Protein AF-D2IHG3-F1 (afdb_monomer_lite)

InterPro domains:
  IPR001750 NADH:quinone oxidoreductase/Mrp antiporter, transmembrane domain [PF00361] (2-74)
  IPR050175 Complex I Subunit 2 [PTHR46552] (1-74)

Organism: NCBI:txid655249

pLDDT: mean 96.98, std 1.91, range [85.19, 98.62]

Radius of gyration: 13.47 Å; chains: 1; bounding box: 31×22×34 Å

Secondary structure (DSSP, 8-state):
-HHHHT-TTTTTTHHHHHHTS-HHHHHHHHTGGGHHHHHHHHHHGGGS-HHHHHHHHHHHHHHHHHHHTT----

Foldseek 3Di:
DCLQLLFPPNVVVLVVPLVPDDPVVNVCSNPVSNVVVVVVCVVCVVVDDVVVVVVSVVRRCVCVVVVVVPDPDD

Structure (mmCIF, N/CA/C/O backbone):
data_AF-D2IHG3-F1
#
_entry.id   AF-D2IHG3-F1
#
loop_
_atom_site.group_PDB
_atom_site.id
_atom_site.type_symbol
_atom_site.label_atom_id
_atom_site.label_alt_id
_atom_site.label_comp_id
_atom_site.label_asym_id
_atom_site.label_entity_id
_atom_site.label_seq_id
_atom_site.pdbx_PDB_ins_code
_atom_site.Cartn_x
_atom_site.Cartn_y
_atom_site.Cartn_z
_atom_site.occupancy
_atom_site.B_iso_or_equiv
_atom_site.auth_seq_id
_atom_site.auth_comp_id
_atom_site.auth_asym_id
_atom_site.auth_atom_id
_atom_site.pdbx_PDB_model_num
ATOM 1 N N . ILE A 1 1 ? 2.073 -9.522 -6.403 1.00 90.81 1 ILE A N 1
ATOM 2 C CA . ILE A 1 1 ? 2.533 -8.535 -5.391 1.00 90.81 1 ILE A CA 1
ATOM 3 C C . ILE A 1 1 ? 1.484 -7.441 -5.172 1.00 90.81 1 ILE A C 1
ATOM 5 O O . ILE A 1 1 ? 1.079 -7.250 -4.032 1.00 90.81 1 ILE A O 1
ATOM 9 N N . SER A 1 2 ? 0.969 -6.815 -6.237 1.00 95.62 2 SER A N 1
ATOM 10 C CA . SER A 1 2 ? -0.010 -5.714 -6.170 1.00 95.62 2 SER A CA 1
ATOM 11 C C . SER A 1 2 ? -1.250 -5.995 -5.307 1.00 95.62 2 SER A C 1
ATOM 13 O O . SER A 1 2 ? -1.565 -5.180 -4.450 1.00 95.62 2 SER A O 1
ATOM 15 N N . MET A 1 3 ? -1.881 -7.173 -5.432 1.00 96.81 3 MET A N 1
ATOM 16 C CA . MET A 1 3 ? -3.023 -7.574 -4.582 1.00 96.81 3 MET A CA 1
ATOM 17 C C . MET A 1 3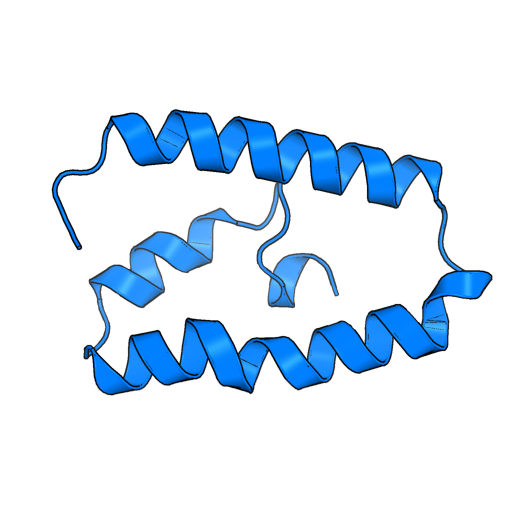 ? -2.676 -7.589 -3.085 1.00 96.81 3 MET A C 1
ATOM 19 O O . MET A 1 3 ? -3.394 -7.010 -2.277 1.00 96.81 3 MET A O 1
ATOM 23 N N . LYS A 1 4 ? -1.544 -8.204 -2.704 1.00 95.25 4 LYS A N 1
ATOM 24 C CA . LYS A 1 4 ? -1.113 -8.284 -1.296 1.00 95.25 4 LYS A CA 1
ATOM 25 C C . LYS A 1 4 ? -0.713 -6.923 -0.723 1.00 95.25 4 LYS A C 1
ATOM 27 O O . LYS A 1 4 ? -0.948 -6.663 0.452 1.00 95.25 4 LYS A O 1
ATOM 32 N N . LEU A 1 5 ? -0.120 -6.052 -1.542 1.00 96.25 5 LEU A N 1
ATOM 33 C CA . LEU A 1 5 ? 0.167 -4.673 -1.141 1.00 96.25 5 LEU A CA 1
ATOM 34 C C . LEU A 1 5 ? -1.087 -3.796 -1.081 1.00 96.25 5 LEU A C 1
ATOM 36 O O . LEU A 1 5 ? -1.047 -2.768 -0.411 1.00 96.25 5 LEU A O 1
ATOM 40 N N . GLY A 1 6 ? -2.192 -4.206 -1.709 1.00 96.50 6 GLY A N 1
ATOM 41 C CA . GLY A 1 6 ? -3.397 -3.389 -1.830 1.00 96.50 6 GLY A CA 1
ATOM 42 C C . GLY A 1 6 ? -3.214 -2.213 -2.791 1.00 96.50 6 GLY A C 1
ATOM 43 O O . GLY A 1 6 ? -3.754 -1.145 -2.543 1.00 96.50 6 GLY A O 1
ATOM 44 N N . LEU A 1 7 ? -2.423 -2.377 -3.859 1.00 97.75 7 LEU A N 1
ATOM 45 C CA . LEU A 1 7 ? -2.313 -1.369 -4.923 1.00 97.75 7 LEU A CA 1
ATOM 46 C C . LEU A 1 7 ? -3.573 -1.386 -5.793 1.00 97.75 7 LEU A C 1
ATOM 48 O O . LEU A 1 7 ? -4.140 -2.453 -6.034 1.00 97.75 7 LEU A O 1
ATOM 52 N N . ALA A 1 8 ? -3.976 -0.240 -6.337 1.00 97.69 8 ALA A N 1
ATOM 53 C CA . ALA A 1 8 ? -5.066 -0.170 -7.304 1.00 97.69 8 ALA A CA 1
ATOM 54 C C . ALA A 1 8 ? -4.775 -1.019 -8.565 1.00 97.69 8 ALA A C 1
ATOM 56 O O . ALA A 1 8 ? -3.626 -1.068 -9.015 1.00 97.69 8 ALA A O 1
ATOM 57 N N . PRO A 1 9 ? -5.788 -1.706 -9.138 1.00 96.50 9 PRO A N 1
ATOM 58 C CA . PRO A 1 9 ? -7.216 -1.713 -8.772 1.00 96.50 9 PRO A CA 1
ATOM 59 C C . PRO A 1 9 ? -7.592 -2.709 -7.654 1.00 96.50 9 PRO A C 1
ATOM 61 O O . PRO A 1 9 ? -8.763 -2.908 -7.362 1.00 96.50 9 PRO A O 1
ATOM 64 N N . PHE A 1 10 ? -6.618 -3.323 -6.991 1.00 97.75 10 PHE A N 1
ATOM 65 C CA . PHE A 1 10 ? -6.800 -4.419 -6.036 1.00 97.75 10 PHE A CA 1
ATOM 66 C C . PHE A 1 10 ? -6.896 -3.971 -4.566 1.00 97.75 10 PHE A C 1
ATOM 68 O O . PHE A 1 10 ? -6.537 -4.721 -3.662 1.00 97.75 10 PHE A O 1
ATOM 75 N N . HIS A 1 11 ? -7.324 -2.735 -4.315 1.00 96.75 11 HIS A N 1
ATOM 76 C CA . HIS A 1 11 ? -7.303 -2.109 -2.987 1.00 96.75 11 HIS A CA 1
ATOM 77 C C . HIS A 1 11 ? -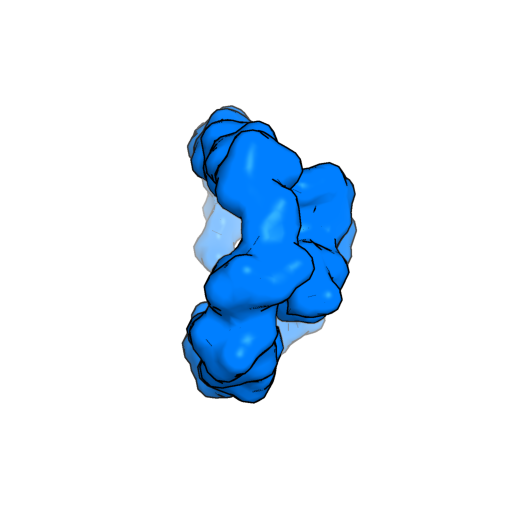8.611 -2.291 -2.195 1.00 96.75 11 HIS A C 1
ATOM 79 O O . HIS A 1 11 ? -8.599 -2.126 -0.981 1.00 96.75 11 HIS A O 1
ATOM 85 N N . PHE A 1 12 ? -9.700 -2.708 -2.853 1.00 95.94 12 PHE A N 1
ATOM 86 C CA . PHE A 1 12 ? -11.062 -2.846 -2.298 1.00 95.94 12 PHE A CA 1
ATOM 87 C C . PHE A 1 12 ? -11.269 -3.940 -1.243 1.00 95.94 12 PHE A C 1
ATOM 89 O O . PHE A 1 12 ? -12.399 -4.255 -0.913 1.00 95.94 12 PHE A O 1
ATOM 96 N N . TRP A 1 13 ? -10.220 -4.624 -0.799 1.00 97.19 13 TRP A N 1
ATOM 97 C CA . TRP A 1 13 ? -10.334 -5.545 0.335 1.00 97.19 13 TRP A CA 1
ATOM 98 C C . TRP A 1 13 ? -9.834 -4.900 1.626 1.00 97.19 13 TRP A C 1
ATOM 100 O O . TRP A 1 13 ? -10.121 -5.376 2.720 1.00 97.19 13 TRP A O 1
ATOM 110 N N . PHE A 1 14 ? -8.990 -3.875 1.502 1.00 96.75 14 PHE A N 1
ATOM 111 C CA . PHE A 1 14 ? -8.207 -3.363 2.612 1.00 96.75 14 PHE A CA 1
ATOM 112 C C . PHE A 1 14 ? -9.041 -2.488 3.565 1.00 96.75 14 PHE A C 1
ATOM 114 O O . PHE A 1 14 ? -8.948 -2.737 4.767 1.00 96.75 14 PHE A O 1
ATOM 121 N N . PRO A 1 15 ? -9.880 -1.536 3.099 1.00 95.81 15 PRO A N 1
ATOM 122 C CA . PRO A 1 15 ? -10.742 -0.745 3.984 1.00 95.81 15 PRO A CA 1
ATOM 123 C C . PRO A 1 15 ? -11.715 -1.593 4.813 1.00 95.81 15 PRO A C 1
ATOM 125 O O . PRO A 1 15 ? -11.842 -1.390 6.016 1.00 95.81 15 PRO A O 1
ATOM 128 N N . GLU A 1 16 ? -12.354 -2.582 4.194 1.00 96.81 16 GLU A N 1
ATOM 129 C CA . GLU A 1 16 ? -13.366 -3.444 4.805 1.00 96.81 16 GLU A CA 1
ATOM 130 C C . GLU A 1 16 ? -12.735 -4.361 5.855 1.00 96.81 16 GLU A C 1
ATOM 132 O O . GLU A 1 16 ? -13.267 -4.520 6.954 1.00 96.81 16 GLU A O 1
ATOM 137 N N . VAL A 1 17 ? -11.566 -4.935 5.542 1.00 97.75 17 VAL A N 1
ATOM 138 C CA . VAL A 1 17 ? -10.821 -5.762 6.498 1.00 97.75 17 VAL A CA 1
ATOM 139 C C . VAL A 1 17 ? -10.294 -4.917 7.654 1.00 97.75 17 VAL A C 1
ATOM 141 O O . VAL A 1 17 ? -10.349 -5.376 8.791 1.00 97.75 17 VAL A O 1
ATOM 144 N N . LEU A 1 18 ? -9.814 -3.693 7.402 1.00 96.94 18 LEU A N 1
ATOM 145 C CA . LEU A 1 18 ? -9.379 -2.798 8.474 1.00 96.94 18 LEU A CA 1
ATOM 146 C C . LEU A 1 18 ? -10.537 -2.438 9.408 1.00 96.94 18 LEU A C 1
ATOM 148 O O . LEU A 1 18 ? -10.410 -2.652 10.613 1.00 96.94 18 LEU A O 1
ATOM 152 N N . GLN A 1 19 ? -11.664 -1.980 8.858 1.00 96.50 19 GLN A N 1
ATOM 153 C CA . GLN A 1 19 ? -12.836 -1.552 9.625 1.00 96.50 19 GLN A CA 1
ATOM 154 C C . GLN A 1 19 ? -13.482 -2.704 10.412 1.00 96.50 19 GLN A C 1
ATOM 156 O O . GLN A 1 19 ? -14.006 -2.494 11.503 1.00 96.50 19 GLN A O 1
ATOM 161 N N . GLY A 1 20 ? -13.439 -3.928 9.878 1.00 97.69 20 GLY A N 1
ATOM 162 C CA . GLY A 1 20 ? -13.954 -5.122 10.553 1.00 97.69 20 GLY A CA 1
ATOM 163 C C . GLY A 1 20 ? -13.008 -5.739 11.592 1.00 97.69 20 GLY A C 1
ATOM 164 O O . GLY A 1 20 ? -13.379 -6.724 12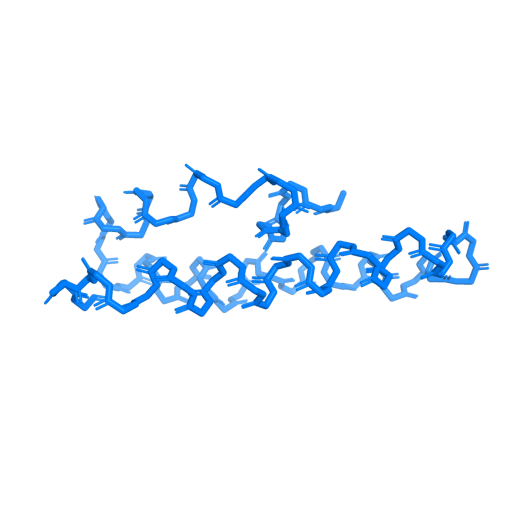.231 1.00 97.69 20 GLY A O 1
ATOM 165 N N . SER A 1 21 ? -11.788 -5.219 11.753 1.00 97.44 21 SER A N 1
ATOM 166 C CA . SER A 1 21 ? -10.752 -5.810 12.608 1.00 97.44 21 SER A CA 1
ATOM 167 C C . SER A 1 21 ? -10.506 -5.004 13.889 1.00 97.44 21 SER A C 1
ATOM 169 O O . SER A 1 21 ? -10.811 -3.819 13.975 1.00 97.44 21 SER A O 1
ATOM 171 N N . SER A 1 22 ? -9.915 -5.635 14.909 1.00 98.19 22 SER A N 1
ATOM 172 C CA . SER A 1 22 ? -9.437 -4.905 16.092 1.00 98.19 22 SER A CA 1
ATOM 173 C C . SER A 1 22 ? -8.304 -3.931 15.730 1.00 98.19 22 SER A C 1
ATOM 175 O O . SER A 1 22 ? -7.547 -4.173 14.787 1.00 98.19 22 SER A O 1
ATOM 177 N N . LEU A 1 23 ? -8.102 -2.881 16.530 1.00 97.75 23 LEU A N 1
ATOM 178 C CA . LEU A 1 23 ? -7.028 -1.906 16.290 1.00 97.75 23 LEU A CA 1
ATOM 179 C C . LEU A 1 23 ? -5.637 -2.554 16.218 1.00 97.75 23 LEU A C 1
ATOM 181 O O . LEU A 1 23 ? -4.834 -2.197 15.360 1.00 97.75 23 LEU A O 1
ATOM 185 N N . ILE A 1 24 ? -5.354 -3.548 17.068 1.00 98.38 24 ILE A N 1
ATOM 186 C CA . ILE A 1 24 ? -4.059 -4.248 17.064 1.00 98.38 24 ILE A CA 1
ATOM 187 C C . ILE A 1 24 ? -3.881 -5.038 15.762 1.00 98.38 24 ILE A C 1
ATOM 189 O O . ILE A 1 24 ? -2.823 -4.978 15.137 1.00 98.38 24 ILE A O 1
ATOM 193 N N . THR A 1 25 ? -4.918 -5.750 15.312 1.00 98.12 25 THR A N 1
ATOM 194 C CA . THR A 1 25 ? -4.867 -6.490 14.042 1.00 98.12 25 THR A CA 1
ATOM 195 C C . THR A 1 25 ? -4.742 -5.557 12.840 1.00 98.12 25 THR A C 1
ATOM 197 O O . THR A 1 25 ? -3.945 -5.841 11.948 1.00 98.12 25 THR A O 1
ATOM 200 N N . GLY A 1 26 ? -5.449 -4.423 12.839 1.00 97.88 26 GLY A N 1
ATOM 201 C CA . GLY A 1 26 ? -5.337 -3.405 11.795 1.00 97.88 26 GLY A CA 1
ATOM 202 C C . GLY A 1 26 ? -3.948 -2.765 11.753 1.00 97.88 26 GLY A C 1
ATOM 203 O O . GLY A 1 26 ? -3.376 -2.595 10.674 1.00 97.88 26 GLY A O 1
ATOM 204 N N . LEU A 1 27 ? -3.341 -2.506 12.915 1.00 98.12 27 LEU A N 1
ATOM 205 C CA . LEU A 1 27 ? -1.967 -2.012 13.015 1.00 98.12 27 LEU A CA 1
ATOM 206 C C . LEU A 1 27 ? -0.966 -3.020 12.438 1.00 98.12 27 LEU A C 1
ATOM 208 O O . LEU A 1 27 ? -0.125 -2.653 11.621 1.00 98.12 27 LEU A O 1
ATOM 212 N N . LEU A 1 28 ? -1.078 -4.302 12.788 1.00 98.50 28 LEU A N 1
ATOM 213 C CA . LEU A 1 28 ? -0.208 -5.351 12.241 1.00 98.50 28 LEU A CA 1
ATOM 214 C C . LEU A 1 28 ? -0.388 -5.520 10.723 1.00 98.50 28 LEU A C 1
ATOM 216 O O . LEU A 1 28 ? 0.593 -5.670 9.989 1.00 98.50 28 LEU A O 1
ATOM 220 N N . LEU A 1 29 ? -1.632 -5.460 10.241 1.00 97.75 29 LEU A N 1
ATOM 221 C CA . LEU A 1 29 ? -1.975 -5.576 8.823 1.00 97.75 29 LEU A CA 1
ATOM 222 C C . LEU A 1 29 ? -1.442 -4.397 7.992 1.00 97.75 29 LEU A C 1
ATOM 224 O O . LEU A 1 29 ? -0.962 -4.589 6.872 1.00 97.75 29 LEU A O 1
ATOM 228 N N . SER A 1 30 ? -1.518 -3.181 8.534 1.00 96.88 30 SER A N 1
ATOM 229 C CA . SER A 1 30 ? -1.057 -1.950 7.880 1.00 96.88 30 SER A CA 1
ATOM 230 C C . SER A 1 30 ? 0.462 -1.757 7.931 1.00 96.88 30 SER A C 1
ATOM 232 O O . SER A 1 30 ? 0.997 -1.025 7.100 1.00 96.88 30 SER A O 1
ATOM 234 N N . THR A 1 31 ? 1.168 -2.449 8.833 1.00 97.75 31 THR A N 1
ATOM 235 C CA . THR A 1 31 ? 2.623 -2.312 9.017 1.00 97.75 31 THR A CA 1
ATOM 236 C C . THR A 1 31 ? 3.383 -3.590 8.650 1.00 97.75 31 THR A C 1
ATOM 238 O O . THR A 1 31 ? 3.905 -3.715 7.542 1.00 97.75 31 THR A O 1
ATOM 241 N N . ILE A 1 32 ? 3.433 -4.566 9.558 1.00 98.19 32 ILE A N 1
ATOM 242 C CA . ILE A 1 32 ? 4.294 -5.752 9.462 1.00 98.19 32 ILE A CA 1
ATOM 243 C C . ILE A 1 32 ? 3.948 -6.590 8.229 1.00 98.19 32 ILE A C 1
ATOM 245 O O . ILE A 1 32 ? 4.844 -7.040 7.513 1.00 98.19 32 ILE A O 1
ATOM 249 N N . MET A 1 33 ? 2.661 -6.740 7.910 1.00 97.56 33 MET A N 1
ATOM 250 C CA . MET A 1 33 ? 2.233 -7.556 6.766 1.00 97.56 33 MET A CA 1
ATOM 251 C C . MET A 1 33 ? 2.591 -6.943 5.402 1.00 97.56 33 MET A C 1
ATOM 253 O O . MET A 1 33 ? 2.564 -7.649 4.391 1.00 97.56 33 MET A O 1
ATOM 257 N N . LYS A 1 34 ? 2.983 -5.661 5.349 1.00 96.50 34 LYS A N 1
ATOM 258 C CA . LYS A 1 34 ? 3.500 -5.026 4.126 1.00 96.50 34 LYS A CA 1
ATOM 259 C C . LYS A 1 34 ? 4.966 -5.378 3.859 1.00 96.50 34 LYS A C 1
ATOM 261 O O . LYS A 1 34 ? 5.384 -5.331 2.705 1.00 96.50 34 LYS A O 1
ATOM 266 N N . PHE A 1 35 ? 5.737 -5.787 4.871 1.00 97.88 35 PHE A N 1
ATOM 267 C CA . PHE A 1 35 ? 7.176 -6.021 4.722 1.00 97.88 35 PHE A CA 1
ATOM 268 C C . PHE A 1 35 ? 7.512 -7.165 3.741 1.00 97.88 35 PHE A C 1
ATOM 270 O O . PHE A 1 35 ? 8.247 -6.906 2.787 1.00 97.88 35 PHE A O 1
ATOM 277 N N . PRO A 1 36 ? 6.937 -8.385 3.848 1.00 97.94 36 PRO A N 1
ATOM 278 C CA . PRO A 1 36 ? 7.260 -9.474 2.917 1.00 97.94 36 PRO A CA 1
ATOM 279 C C . PRO A 1 36 ? 6.970 -9.180 1.429 1.00 97.94 36 PRO A C 1
ATOM 281 O O . PRO A 1 36 ? 7.791 -9.508 0.575 1.00 97.94 36 PRO A O 1
ATOM 284 N N . PRO A 1 37 ? 5.825 -8.581 1.041 1.00 97.44 37 PRO A N 1
ATOM 285 C CA . PRO A 1 37 ? 5.605 -8.248 -0.363 1.00 97.44 37 PRO A CA 1
ATOM 286 C C . PRO A 1 37 ? 6.456 -7.064 -0.856 1.00 97.44 37 PRO A C 1
ATOM 288 O O . PRO A 1 37 ? 6.764 -7.033 -2.047 1.00 97.44 37 PRO A O 1
ATOM 291 N N . ILE A 1 38 ? 6.862 -6.125 0.013 1.00 98.06 38 ILE A N 1
ATOM 292 C CA . ILE A 1 38 ? 7.800 -5.046 -0.352 1.00 98.06 38 ILE A CA 1
ATOM 293 C C . ILE A 1 38 ? 9.200 -5.609 -0.616 1.00 98.06 38 ILE A C 1
ATOM 295 O O . ILE A 1 38 ? 9.818 -5.234 -1.610 1.00 98.06 38 ILE A O 1
ATOM 299 N N . THR A 1 39 ? 9.694 -6.537 0.210 1.00 98.25 39 THR A N 1
ATOM 300 C CA . THR A 1 39 ? 11.011 -7.155 -0.020 1.00 98.25 39 THR A CA 1
ATOM 301 C C . THR A 1 39 ? 11.046 -7.919 -1.342 1.00 98.25 39 THR A C 1
ATOM 303 O O . THR A 1 39 ? 11.983 -7.749 -2.118 1.00 98.25 39 THR A O 1
ATOM 306 N N . LEU A 1 40 ? 9.993 -8.676 -1.666 1.00 98.06 40 LEU A N 1
ATOM 307 C CA . LEU A 1 40 ? 9.874 -9.339 -2.969 1.00 98.06 40 LEU A CA 1
ATOM 308 C C . LEU A 1 40 ? 9.817 -8.344 -4.135 1.00 98.06 40 LEU A C 1
ATOM 310 O O . LEU A 1 40 ? 10.458 -8.580 -5.160 1.00 98.06 40 LEU A O 1
ATOM 314 N N . LEU A 1 41 ? 9.082 -7.234 -3.993 1.00 97.75 41 LEU A N 1
ATOM 315 C CA . LEU A 1 41 ? 9.049 -6.173 -5.006 1.00 97.75 41 LEU A CA 1
ATOM 316 C C . LEU A 1 41 ? 10.448 -5.602 -5.236 1.00 97.75 41 LEU A C 1
ATOM 318 O O . LEU A 1 41 ? 10.864 -5.470 -6.380 1.00 97.75 41 LEU A O 1
ATOM 322 N N . TYR A 1 42 ? 11.184 -5.316 -4.163 1.00 98.00 42 TYR A N 1
ATOM 323 C CA . TYR A 1 42 ? 12.544 -4.792 -4.235 1.00 98.00 42 TYR A CA 1
ATOM 324 C C . TYR A 1 42 ? 13.494 -5.767 -4.943 1.00 98.00 42 TYR A C 1
ATOM 326 O O . TYR A 1 42 ? 14.137 -5.392 -5.923 1.00 98.00 42 TYR A O 1
ATOM 334 N N . MET A 1 43 ? 13.519 -7.035 -4.516 1.00 98.44 43 MET A N 1
ATOM 335 C CA . MET A 1 43 ? 14.397 -8.068 -5.084 1.00 98.44 43 MET A CA 1
ATOM 336 C C . MET A 1 43 ? 14.116 -8.355 -6.565 1.00 98.44 43 MET A C 1
ATOM 338 O O . MET A 1 43 ? 15.028 -8.717 -7.300 1.00 98.44 43 MET A O 1
ATOM 342 N N . THR A 1 44 ? 12.866 -8.196 -7.009 1.00 97.62 44 THR A N 1
ATOM 343 C CA . THR A 1 44 ? 12.460 -8.452 -8.403 1.00 97.62 44 THR A CA 1
ATOM 344 C C . THR A 1 44 ? 12.362 -7.189 -9.255 1.00 97.62 44 THR A C 1
ATOM 346 O O . THR A 1 44 ? 12.156 -7.291 -10.463 1.00 97.62 44 THR A O 1
ATOM 349 N N . SER A 1 45 ? 12.556 -6.005 -8.663 1.00 96.62 45 SER A N 1
ATOM 350 C CA . SER A 1 45 ? 12.377 -4.707 -9.325 1.00 96.62 45 SER A CA 1
ATOM 351 C C . SER A 1 45 ? 13.103 -4.545 -10.668 1.00 96.62 45 SER A C 1
ATOM 353 O O . SER A 1 45 ? 12.477 -3.986 -11.570 1.00 96.62 45 SER A O 1
ATOM 355 N N . PRO A 1 46 ? 14.325 -5.082 -10.899 1.00 97.50 46 PRO A N 1
ATOM 356 C CA . PRO A 1 46 ? 14.996 -4.933 -12.194 1.00 97.50 46 PRO A CA 1
ATOM 357 C C . PRO A 1 46 ? 14.298 -5.669 -13.347 1.00 97.50 46 PRO A C 1
ATOM 359 O O . PRO A 1 46 ? 14.574 -5.393 -14.508 1.00 97.50 46 PRO A O 1
ATOM 362 N N . SER A 1 47 ? 13.424 -6.633 -13.043 1.00 97.62 47 SER A N 1
ATOM 363 C CA . SER A 1 47 ? 12.713 -7.462 -14.028 1.00 97.62 47 SER A CA 1
ATOM 364 C C . SER A 1 47 ? 11.251 -7.048 -14.229 1.00 97.62 47 SER A C 1
ATOM 366 O O . SER A 1 47 ? 10.525 -7.697 -14.980 1.00 97.62 47 SER A O 1
ATOM 368 N N . LEU A 1 48 ? 10.787 -5.998 -13.545 1.00 97.50 48 LEU A N 1
ATOM 369 C CA . LEU A 1 48 ? 9.406 -5.523 -13.629 1.00 97.50 48 LEU A CA 1
ATOM 370 C C . LEU A 1 48 ? 9.278 -4.365 -14.623 1.00 97.50 48 LEU A C 1
ATOM 372 O O . LEU A 1 48 ? 10.201 -3.579 -14.809 1.00 97.50 48 LEU A O 1
ATOM 376 N N . ASN A 1 49 ? 8.100 -4.223 -15.235 1.00 98.06 49 ASN A N 1
ATOM 377 C CA . ASN A 1 49 ? 7.807 -3.100 -16.123 1.00 98.06 49 ASN A CA 1
ATOM 378 C C . ASN A 1 49 ? 7.616 -1.802 -15.299 1.00 98.06 49 ASN A C 1
ATOM 380 O O . ASN A 1 49 ? 6.629 -1.701 -14.559 1.00 98.06 49 ASN A O 1
ATOM 384 N N . PRO A 1 50 ? 8.504 -0.796 -15.435 1.00 96.69 50 PRO A N 1
ATOM 385 C CA . PRO A 1 50 ? 8.441 0.425 -14.632 1.00 96.69 50 PRO A CA 1
ATOM 386 C C . PRO A 1 50 ? 7.232 1.300 -14.980 1.00 96.69 50 PRO A C 1
ATOM 388 O O . PRO A 1 50 ? 6.647 1.913 -14.090 1.00 96.69 50 PRO A O 1
ATOM 391 N N . THR A 1 51 ? 6.803 1.323 -16.245 1.00 98.31 51 THR A N 1
ATOM 392 C CA . THR A 1 51 ? 5.623 2.078 -16.689 1.00 98.31 51 THR A CA 1
ATOM 393 C C . THR A 1 51 ? 4.357 1.543 -16.028 1.00 98.31 51 THR A C 1
ATOM 395 O O . THR A 1 51 ? 3.559 2.315 -15.504 1.00 98.31 51 THR A O 1
ATOM 398 N N . LEU A 1 52 ? 4.194 0.217 -15.986 1.00 98.00 52 LEU A N 1
ATOM 399 C CA . LEU A 1 52 ? 3.052 -0.411 -15.32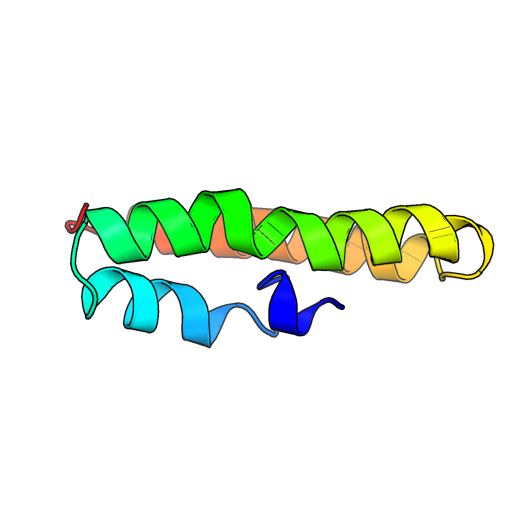0 1.00 98.00 52 LEU A CA 1
ATOM 400 C C . LEU A 1 52 ? 3.051 -0.127 -13.810 1.00 98.00 52 LEU A C 1
ATOM 402 O O . LEU A 1 52 ? 2.006 0.194 -13.246 1.00 98.00 52 LEU A O 1
ATOM 406 N N . LEU A 1 53 ? 4.216 -0.220 -13.157 1.00 97.69 53 LEU A N 1
ATOM 407 C CA . LEU A 1 53 ? 4.361 0.104 -11.734 1.00 97.69 53 LEU A CA 1
ATOM 408 C C . LEU A 1 53 ? 3.993 1.566 -11.441 1.00 97.69 53 LEU A C 1
ATOM 410 O O . LEU A 1 53 ? 3.259 1.821 -10.488 1.00 97.69 53 LEU A O 1
ATOM 414 N N . ALA A 1 54 ? 4.441 2.509 -12.275 1.00 98.31 54 ALA A N 1
ATOM 415 C CA . ALA A 1 54 ? 4.115 3.927 -12.136 1.00 98.31 54 ALA A CA 1
ATOM 416 C C . ALA A 1 54 ? 2.612 4.198 -12.308 1.00 98.31 54 ALA A C 1
ATOM 418 O O . ALA A 1 54 ? 2.028 4.924 -11.505 1.00 98.31 54 ALA A O 1
ATOM 419 N N . ILE A 1 55 ? 1.964 3.568 -13.295 1.00 98.56 55 ILE A N 1
ATOM 420 C CA . ILE A 1 55 ? 0.510 3.673 -13.491 1.00 98.56 55 ILE A CA 1
ATOM 421 C C . ILE A 1 55 ? -0.233 3.172 -12.249 1.00 98.56 55 ILE A C 1
ATOM 423 O O . ILE A 1 55 ? -1.104 3.870 -11.735 1.00 98.56 55 ILE A O 1
ATOM 427 N N . MET A 1 56 ? 0.131 1.997 -11.720 1.00 98.31 56 MET A N 1
ATOM 428 C CA . MET A 1 56 ? -0.484 1.473 -10.494 1.00 98.31 56 MET A CA 1
ATOM 429 C C . MET A 1 56 ? -0.254 2.397 -9.291 1.00 98.31 56 MET A C 1
ATOM 431 O O . MET A 1 56 ? -1.164 2.566 -8.480 1.00 98.31 56 MET A O 1
ATOM 435 N N . ALA A 1 57 ? 0.927 3.009 -9.166 1.00 98.12 57 ALA A N 1
ATOM 436 C CA . ALA A 1 57 ? 1.230 3.953 -8.091 1.00 98.12 57 ALA A CA 1
ATOM 437 C C . ALA A 1 57 ? 0.362 5.220 -8.178 1.00 98.12 57 ALA A C 1
ATOM 439 O O . ALA A 1 57 ? -0.284 5.579 -7.195 1.00 98.12 57 ALA A O 1
ATOM 440 N N . ILE A 1 58 ? 0.281 5.848 -9.356 1.00 98.62 58 ILE A N 1
ATOM 441 C CA . ILE A 1 58 ? -0.550 7.040 -9.593 1.00 98.62 58 ILE A CA 1
ATOM 442 C C . ILE A 1 58 ? -2.024 6.725 -9.330 1.00 98.62 58 ILE A C 1
ATOM 444 O O . ILE A 1 58 ? -2.691 7.472 -8.616 1.00 98.62 58 ILE A O 1
ATOM 448 N N . LEU A 1 59 ? -2.519 5.595 -9.847 1.00 98.38 59 LEU A N 1
ATOM 449 C CA . LEU A 1 59 ? -3.887 5.147 -9.592 1.00 98.38 59 LEU A CA 1
ATOM 450 C C . LEU A 1 59 ? -4.141 4.942 -8.097 1.00 98.38 59 LEU A C 1
ATOM 452 O O . LEU A 1 59 ? -5.170 5.385 -7.604 1.00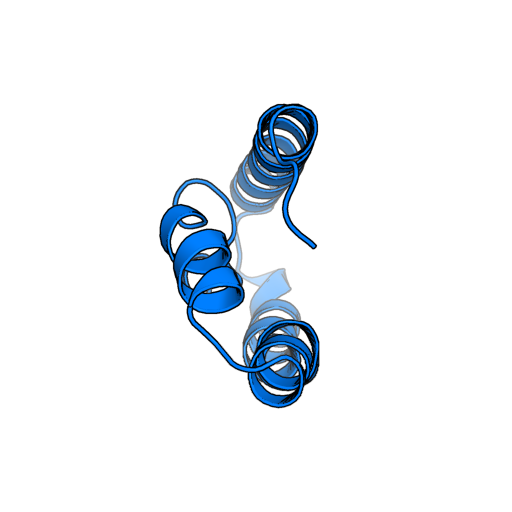 98.38 59 LEU A O 1
ATOM 456 N N . SER A 1 60 ? -3.204 4.328 -7.370 1.00 98.00 60 SER A N 1
ATOM 457 C CA . SER A 1 60 ? -3.355 4.078 -5.929 1.00 98.00 60 SER A CA 1
ATOM 458 C C . SER A 1 60 ? -3.432 5.374 -5.123 1.00 98.00 60 SER A C 1
ATOM 460 O O . SER A 1 60 ? -4.248 5.480 -4.212 1.00 98.00 60 SER A O 1
ATOM 462 N N . VAL A 1 61 ? -2.609 6.371 -5.465 1.00 98.12 61 VAL A N 1
ATOM 463 C CA . VAL A 1 61 ? -2.640 7.688 -4.810 1.00 98.12 61 VAL A CA 1
ATOM 464 C C . VAL A 1 61 ? -3.948 8.412 -5.123 1.00 98.12 61 VAL A C 1
ATOM 466 O O . VAL A 1 61 ? -4.587 8.934 -4.212 1.00 98.12 61 VAL A O 1
ATOM 469 N N . ALA A 1 62 ? -4.373 8.412 -6.389 1.00 98.06 62 ALA A N 1
ATOM 470 C CA . ALA A 1 62 ? -5.600 9.076 -6.809 1.00 98.06 62 ALA A CA 1
ATOM 471 C C . ALA A 1 62 ? -6.841 8.470 -6.135 1.00 98.06 62 ALA A C 1
ATOM 473 O O . ALA A 1 62 ? -7.641 9.204 -5.554 1.00 98.06 62 ALA A O 1
ATOM 474 N N . THR A 1 63 ? -6.996 7.140 -6.166 1.00 97.00 63 THR A N 1
ATOM 475 C CA . THR A 1 63 ? -8.170 6.483 -5.572 1.00 97.00 63 THR A CA 1
ATOM 476 C C . THR A 1 63 ? -8.141 6.525 -4.051 1.00 97.00 63 THR A C 1
ATOM 478 O O . THR A 1 63 ? -9.174 6.796 -3.447 1.00 97.00 63 THR A O 1
ATOM 481 N N . GLY A 1 64 ? -6.977 6.330 -3.423 1.00 96.00 64 GLY A N 1
ATOM 482 C CA . GLY A 1 64 ? -6.831 6.427 -1.970 1.00 96.00 64 GLY A CA 1
ATOM 483 C C . GLY A 1 64 ? -7.149 7.827 -1.444 1.00 96.00 64 GLY A C 1
ATOM 484 O O . GLY A 1 64 ? -7.905 7.965 -0.484 1.00 96.00 64 GLY A O 1
ATOM 485 N N . GLY A 1 65 ? -6.639 8.868 -2.111 1.00 95.12 65 GLY A N 1
ATOM 486 C CA . GLY A 1 65 ? -6.929 10.258 -1.760 1.00 95.12 65 GLY A CA 1
ATOM 487 C C . GLY A 1 65 ? -8.409 10.601 -1.912 1.00 95.12 65 GLY A C 1
ATOM 488 O O . GLY A 1 65 ? -9.002 11.165 -0.999 1.00 95.12 65 GLY A O 1
ATOM 489 N N . TRP A 1 66 ? -9.029 10.215 -3.032 1.00 97.12 66 TRP A N 1
ATOM 490 C CA . TRP A 1 66 ? -10.443 10.504 -3.281 1.00 97.12 66 TRP A CA 1
ATOM 491 C C . TRP A 1 66 ? -11.378 9.746 -2.329 1.00 97.12 66 TRP A C 1
ATOM 493 O O . TRP A 1 66 ? -12.314 10.330 -1.788 1.00 97.12 66 TRP A O 1
ATOM 503 N N . MET A 1 67 ? -11.119 8.455 -2.094 1.00 94.62 67 MET A N 1
ATOM 504 C CA . MET A 1 67 ? -11.936 7.620 -1.208 1.00 94.62 67 MET A CA 1
ATOM 505 C C . MET A 1 67 ? -11.836 8.070 0.256 1.00 94.62 67 MET A C 1
ATOM 507 O O . MET A 1 67 ? -12.838 8.052 0.967 1.00 94.62 67 MET A O 1
ATOM 511 N N . GLY A 1 68 ? -10.657 8.524 0.694 1.00 95.06 68 GLY A N 1
ATOM 512 C CA . GLY A 1 68 ? -10.434 8.981 2.067 1.00 95.06 68 GLY A CA 1
ATOM 513 C C . GLY A 1 68 ? -11.243 10.221 2.463 1.00 95.06 68 GLY A C 1
ATOM 514 O O . GLY A 1 68 ? -11.586 10.366 3.631 1.00 95.06 68 GLY A O 1
ATOM 515 N N . LEU A 1 69 ? -11.610 11.088 1.510 1.00 96.50 69 LEU A N 1
ATOM 516 C CA . LEU A 1 69 ? -12.397 12.297 1.796 1.00 96.50 69 LEU A CA 1
ATOM 517 C C . LEU A 1 69 ? -13.823 11.997 2.278 1.00 96.50 69 LEU A C 1
ATOM 519 O O . LEU A 1 69 ? -14.432 12.839 2.932 1.00 96.50 69 LEU A O 1
ATOM 523 N N . ASN A 1 70 ? -14.360 10.819 1.951 1.00 96.12 70 ASN A N 1
ATOM 524 C CA . ASN A 1 70 ? -15.729 10.431 2.285 1.00 96.12 70 ASN A CA 1
ATOM 525 C C . ASN A 1 70 ? -15.803 9.429 3.452 1.00 96.12 70 ASN A C 1
ATOM 527 O O . ASN A 1 70 ? -16.809 8.737 3.599 1.00 96.12 70 ASN A O 1
ATOM 531 N N . GLN A 1 71 ? -14.742 9.312 4.260 1.00 94.69 71 GLN A N 1
ATOM 532 C CA . GLN A 1 71 ? -14.702 8.381 5.385 1.00 94.69 71 GLN A CA 1
ATOM 533 C C . GLN A 1 71 ? -14.745 9.113 6.730 1.00 94.69 71 GLN A C 1
ATOM 535 O O . GLN A 1 71 ? -13.970 10.032 6.979 1.00 94.69 71 GLN A O 1
ATOM 540 N N . THR A 1 72 ? -15.654 8.687 7.612 1.00 96.19 72 THR A N 1
ATOM 541 C CA . THR A 1 72 ? -15.790 9.219 8.986 1.00 96.19 72 THR A CA 1
ATOM 542 C C . THR A 1 72 ? -15.174 8.309 10.045 1.00 96.19 72 THR A C 1
ATOM 544 O O . THR A 1 72 ? -15.000 8.719 11.190 1.00 96.19 72 THR A O 1
ATOM 547 N N . GLN A 1 73 ? -14.870 7.068 9.668 1.00 92.94 73 GLN A N 1
ATOM 548 C CA . GLN A 1 73 ? -14.252 6.071 10.532 1.00 92.94 73 GLN A CA 1
ATOM 549 C C . GLN A 1 73 ? -12.733 6.259 10.567 1.00 92.94 73 GLN A C 1
ATOM 551 O O . GLN A 1 73 ? -12.128 6.611 9.553 1.00 92.94 73 GLN A O 1
ATOM 556 N N . ILE A 1 74 ? -12.150 6.002 11.738 1.00 85.19 74 ILE A N 1
ATOM 557 C CA . ILE A 1 74 ? -10.701 5.849 11.942 1.00 85.19 74 ILE A CA 1
ATOM 558 C C . ILE A 1 74 ? -10.329 4.407 11.601 1.00 85.19 74 ILE A C 1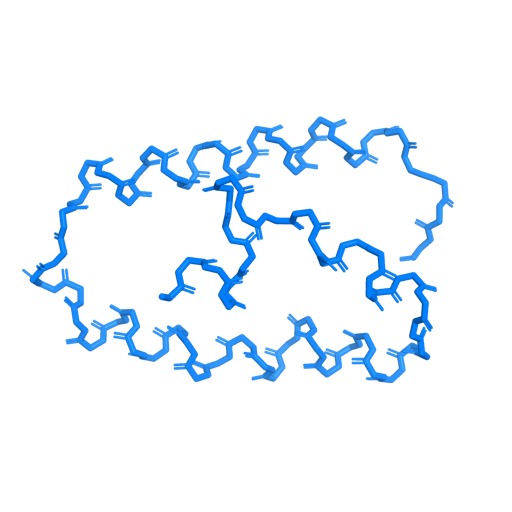
ATOM 560 O O . ILE A 1 74 ? -9.293 4.215 10.928 1.00 85.19 74 ILE A O 1
#

Sequence (74 aa):
ISMKLGLAPFHFWFPEVLQGSSLITGLLLSTIMKFPPITLLYMTSPSLNPTLLAIMAILSVATGGWMGLNQTQI